Protein AF-A0A954V7M2-F1 (afdb_monomer)

Structure (mmCIF, N/CA/C/O backbone):
data_AF-A0A954V7M2-F1
#
_entry.id   AF-A0A954V7M2-F1
#
loop_
_atom_site.group_PDB
_atom_site.id
_atom_site.type_symbol
_atom_site.label_atom_id
_atom_site.label_alt_id
_atom_site.label_comp_id
_atom_site.label_asym_id
_atom_site.label_entity_id
_atom_site.label_seq_id
_atom_site.pdbx_PDB_ins_code
_atom_site.Cartn_x
_atom_site.Cartn_y
_atom_site.Cartn_z
_atom_site.occupancy
_atom_site.B_iso_or_equiv
_atom_site.auth_seq_id
_atom_site.auth_comp_id
_atom_site.auth_asym_id
_atom_site.auth_atom_id
_atom_site.pdbx_PDB_model_num
ATOM 1 N N . MET A 1 1 ? 33.717 -30.653 7.850 1.00 42.62 1 MET A N 1
ATOM 2 C CA . MET A 1 1 ? 33.678 -29.717 6.710 1.00 42.62 1 MET A CA 1
ATOM 3 C C . MET A 1 1 ? 32.333 -29.025 6.785 1.00 42.62 1 MET A C 1
ATOM 5 O O . MET A 1 1 ? 31.334 -29.640 6.445 1.00 42.62 1 MET A O 1
ATOM 9 N N . THR A 1 2 ? 32.296 -27.842 7.392 1.00 32.31 2 THR A N 1
ATOM 10 C CA . THR A 1 2 ? 31.060 -27.087 7.633 1.00 32.31 2 THR A CA 1
ATOM 11 C C . THR A 1 2 ? 30.945 -26.066 6.515 1.00 32.31 2 THR A C 1
ATOM 13 O O . THR A 1 2 ? 31.798 -25.192 6.406 1.00 32.31 2 THR A O 1
ATOM 16 N N . THR A 1 3 ? 29.969 -26.238 5.633 1.00 40.28 3 THR A N 1
ATOM 17 C CA . THR A 1 3 ? 29.733 -25.324 4.516 1.00 40.28 3 THR A CA 1
ATOM 18 C C . THR A 1 3 ? 29.009 -24.091 5.048 1.00 40.28 3 THR A C 1
ATOM 20 O O . THR A 1 3 ? 27.858 -24.187 5.471 1.00 40.28 3 THR A O 1
ATOM 23 N N . GLU A 1 4 ? 29.684 -22.945 5.060 1.00 41.53 4 GLU A N 1
ATOM 24 C CA . GLU A 1 4 ? 29.048 -21.644 5.259 1.00 41.53 4 GLU A CA 1
ATOM 25 C C . GLU A 1 4 ? 28.248 -21.304 3.996 1.00 41.53 4 GLU A C 1
ATOM 27 O O . GLU A 1 4 ? 28.806 -21.101 2.919 1.00 41.53 4 GLU A O 1
ATOM 32 N N . PHE A 1 5 ? 26.921 -21.290 4.109 1.00 45.06 5 PHE A N 1
ATOM 33 C CA . PHE A 1 5 ? 26.053 -20.691 3.102 1.00 45.06 5 PHE A CA 1
ATOM 34 C C . PHE A 1 5 ? 26.129 -19.172 3.257 1.00 45.06 5 PHE A C 1
ATOM 36 O O . PHE A 1 5 ? 25.341 -18.576 3.990 1.00 45.06 5 PHE A O 1
ATOM 43 N N . THR A 1 6 ? 27.068 -18.529 2.568 1.00 45.62 6 THR A N 1
ATOM 44 C CA . THR A 1 6 ? 27.004 -17.083 2.337 1.00 45.62 6 THR A CA 1
ATOM 45 C C . THR A 1 6 ? 25.917 -16.829 1.295 1.00 45.62 6 THR A C 1
ATOM 47 O O . THR A 1 6 ? 26.159 -16.776 0.093 1.00 45.62 6 THR A O 1
ATOM 50 N N . TYR A 1 7 ? 24.674 -16.774 1.762 1.00 44.66 7 TYR A N 1
ATOM 51 C CA . TYR A 1 7 ? 23.523 -16.376 0.966 1.00 44.66 7 TYR A CA 1
ATOM 52 C C . TYR A 1 7 ? 23.520 -14.847 0.868 1.00 44.66 7 TYR A C 1
ATOM 54 O O . TYR A 1 7 ? 23.330 -14.177 1.882 1.00 44.66 7 TYR A O 1
ATOM 62 N N . GLN A 1 8 ? 23.757 -14.293 -0.325 1.00 43.75 8 GLN A N 1
ATOM 63 C CA . GLN A 1 8 ? 23.540 -12.870 -0.597 1.00 43.75 8 GLN A CA 1
ATOM 64 C C . GLN A 1 8 ? 22.237 -12.720 -1.406 1.00 43.75 8 GLN A C 1
ATOM 66 O O . GLN A 1 8 ? 22.226 -13.068 -2.587 1.00 43.75 8 GLN A O 1
ATOM 71 N N . PRO A 1 9 ? 21.126 -12.286 -0.781 1.00 49.50 9 PRO A N 1
ATOM 72 C CA . PRO A 1 9 ? 19.856 -12.039 -1.466 1.00 49.50 9 PRO A CA 1
ATOM 73 C C . PRO A 1 9 ? 19.855 -10.668 -2.184 1.00 49.50 9 PRO A C 1
ATOM 75 O O . PRO A 1 9 ? 20.819 -9.917 -2.050 1.00 49.50 9 PRO A O 1
ATOM 78 N N . PRO A 1 10 ? 18.833 -10.389 -3.015 1.00 63.75 10 PRO A N 1
ATOM 79 C CA . PRO A 1 10 ? 18.928 -10.183 -4.463 1.00 63.75 10 PRO A CA 1
ATOM 80 C C . PRO A 1 10 ? 19.476 -8.809 -4.925 1.00 63.75 10 PRO A C 1
ATOM 82 O O . PRO A 1 10 ? 19.488 -7.838 -4.188 1.00 63.75 10 PRO A O 1
ATOM 85 N N . VAL A 1 11 ? 19.893 -8.726 -6.200 1.00 73.88 11 VAL A N 1
ATOM 86 C CA . VAL A 1 11 ? 20.622 -7.590 -6.834 1.00 73.88 11 VAL A CA 1
ATOM 87 C C . VAL A 1 11 ? 19.714 -6.427 -7.294 1.00 73.88 11 VAL A C 1
ATOM 89 O O . VAL A 1 11 ? 20.192 -5.455 -7.882 1.00 73.88 11 VAL A O 1
ATOM 92 N N . LEU A 1 12 ? 18.402 -6.544 -7.103 1.00 86.00 12 LEU A N 1
ATOM 93 C CA . LEU A 1 12 ? 17.421 -5.543 -7.518 1.00 86.00 12 LEU A CA 1
ATOM 94 C C . LEU A 1 12 ? 16.759 -4.951 -6.281 1.00 86.00 12 LEU A C 1
ATOM 96 O O . LEU A 1 12 ? 15.981 -5.633 -5.617 1.00 86.00 12 LEU A O 1
ATOM 100 N N . GLU A 1 13 ? 17.062 -3.685 -6.012 1.00 87.06 13 GLU A N 1
ATOM 101 C CA . GLU A 1 13 ? 16.431 -2.922 -4.941 1.00 87.06 13 GLU A CA 1
ATOM 102 C C . GLU A 1 13 ? 15.277 -2.085 -5.516 1.00 87.06 13 GLU A C 1
ATOM 104 O O . GLU A 1 13 ? 15.442 -1.444 -6.563 1.00 87.06 13 GLU A O 1
ATOM 109 N N . PRO A 1 14 ? 14.098 -2.053 -4.869 1.00 88.94 14 PRO A N 1
ATOM 110 C CA . PRO A 1 14 ? 13.043 -1.121 -5.244 1.00 88.94 14 PRO A CA 1
ATOM 111 C C . PRO A 1 14 ? 13.566 0.323 -5.245 1.00 88.94 14 PRO A C 1
ATOM 113 O O . PRO A 1 14 ? 14.114 0.805 -4.256 1.00 88.94 14 PRO A O 1
ATOM 116 N N . GLY A 1 15 ? 13.383 1.021 -6.363 1.00 90.94 15 GLY A N 1
ATOM 117 C CA . GLY A 1 15 ? 13.908 2.364 -6.598 1.00 90.94 15 GLY A CA 1
ATOM 118 C C . GLY A 1 15 ? 15.222 2.418 -7.382 1.00 90.94 15 GLY A C 1
ATOM 119 O O . GLY A 1 15 ? 15.635 3.517 -7.747 1.00 90.94 15 GLY A O 1
ATOM 120 N N . ASP A 1 16 ? 15.861 1.285 -7.698 1.00 93.19 16 ASP A N 1
ATOM 121 C CA . ASP A 1 16 ? 17.030 1.261 -8.585 1.00 93.19 16 ASP A CA 1
ATOM 122 C C . ASP A 1 16 ? 16.688 1.817 -9.972 1.00 93.19 16 ASP A C 1
ATOM 124 O O . ASP A 1 16 ? 15.637 1.515 -10.539 1.00 93.19 16 ASP A O 1
ATOM 128 N N . HIS A 1 17 ? 17.604 2.594 -10.555 1.00 94.62 17 HIS A N 1
ATOM 129 C CA . HIS A 1 17 ? 17.484 3.071 -11.932 1.00 94.62 17 HIS A CA 1
ATOM 130 C C . HIS A 1 17 ? 18.361 2.222 -12.854 1.00 94.62 17 HIS A C 1
ATOM 132 O O . HIS A 1 17 ? 19.588 2.293 -12.781 1.00 94.62 17 HIS A O 1
ATOM 138 N N . LEU A 1 18 ? 17.745 1.431 -13.732 1.00 94.88 18 LEU A N 1
ATOM 139 C CA . LEU A 1 18 ? 18.430 0.494 -14.622 1.00 94.88 18 LEU A CA 1
ATOM 140 C C . LEU A 1 18 ? 17.886 0.587 -16.046 1.00 94.88 18 LEU A C 1
ATOM 142 O O . LEU A 1 18 ? 16.721 0.909 -16.280 1.00 94.88 18 LEU A O 1
ATOM 146 N N . ASP A 1 19 ? 18.733 0.246 -17.013 1.00 95.06 19 ASP A N 1
ATOM 147 C CA . ASP A 1 19 ? 18.251 -0.081 -18.348 1.00 95.06 19 ASP A CA 1
ATOM 148 C C . ASP A 1 19 ? 17.650 -1.497 -18.385 1.00 95.06 19 ASP A C 1
ATOM 150 O O . ASP A 1 19 ? 17.827 -2.320 -17.480 1.00 95.06 19 ASP A O 1
ATOM 154 N N . GLN A 1 20 ? 16.905 -1.782 -19.454 1.00 95.94 20 GLN A N 1
ATOM 155 C CA . GLN A 1 20 ? 16.240 -3.071 -19.628 1.00 95.94 20 GLN A CA 1
ATOM 156 C C . GLN A 1 20 ? 17.220 -4.263 -19.649 1.00 95.94 20 GLN A C 1
ATOM 158 O O . GLN A 1 20 ? 16.932 -5.244 -18.959 1.00 95.94 20 GLN A O 1
ATOM 163 N N . PRO A 1 21 ? 18.360 -4.231 -20.375 1.00 95.56 21 PRO A N 1
ATOM 164 C CA . PRO A 1 21 ? 19.304 -5.350 -20.373 1.00 95.56 21 PRO A CA 1
ATOM 165 C C . PRO A 1 21 ? 19.877 -5.650 -18.986 1.00 95.56 21 PRO A C 1
ATOM 167 O O . PRO A 1 21 ? 19.942 -6.814 -18.588 1.00 95.56 21 PRO A O 1
ATOM 170 N N . THR A 1 22 ? 20.252 -4.616 -18.227 1.00 93.38 22 THR A N 1
ATOM 171 C CA . THR A 1 22 ? 20.802 -4.782 -16.876 1.00 93.38 22 THR A CA 1
ATOM 172 C C . THR A 1 22 ? 19.750 -5.325 -15.920 1.00 93.38 22 THR A C 1
ATOM 174 O O . THR A 1 22 ? 20.051 -6.212 -15.122 1.00 93.38 22 THR A O 1
ATOM 177 N N . PHE A 1 23 ? 18.511 -4.836 -16.015 1.00 93.56 23 PHE A N 1
ATOM 178 C CA . PHE A 1 23 ? 17.399 -5.371 -15.237 1.00 93.56 23 PHE A CA 1
ATOM 179 C C . PHE A 1 23 ? 17.167 -6.856 -15.532 1.00 93.56 23 PHE A C 1
ATOM 181 O O . PHE A 1 23 ? 17.130 -7.648 -14.597 1.00 93.56 23 PHE A O 1
ATOM 188 N N . HIS A 1 24 ? 17.077 -7.253 -16.807 1.00 92.44 24 HIS A N 1
ATOM 189 C CA . HIS A 1 24 ? 16.808 -8.644 -17.187 1.00 92.44 24 HIS A CA 1
ATOM 190 C C . HIS A 1 24 ? 17.892 -9.597 -16.669 1.00 92.44 24 HIS A C 1
ATOM 192 O O . HIS A 1 24 ? 17.578 -10.602 -16.038 1.00 92.44 24 HIS A O 1
ATOM 198 N N . ALA A 1 25 ? 19.168 -9.234 -16.849 1.00 91.25 25 ALA A N 1
ATOM 199 C CA . ALA A 1 25 ? 20.296 -10.032 -16.371 1.00 91.25 25 ALA A CA 1
ATOM 200 C C . ALA A 1 25 ? 20.294 -10.209 -14.842 1.00 91.25 25 ALA A C 1
ATOM 202 O O . ALA A 1 25 ? 20.681 -11.260 -14.340 1.00 91.25 25 ALA A O 1
ATOM 203 N N . ARG A 1 26 ? 19.863 -9.190 -14.087 1.00 89.44 26 ARG A N 1
ATOM 204 C CA . ARG A 1 26 ? 19.742 -9.281 -12.623 1.00 89.44 26 ARG A CA 1
ATOM 205 C C . ARG A 1 26 ? 18.496 -10.049 -12.193 1.00 89.44 26 ARG A C 1
ATOM 207 O O . ARG A 1 26 ? 18.564 -10.801 -11.226 1.00 89.44 26 ARG A O 1
ATOM 214 N N . TYR A 1 27 ? 17.386 -9.871 -12.903 1.00 87.94 27 TYR A N 1
ATOM 215 C CA . TYR A 1 27 ? 16.114 -10.524 -12.610 1.00 87.94 27 TYR A CA 1
ATOM 216 C C . TYR A 1 27 ? 16.205 -12.047 -12.777 1.00 87.94 27 TYR A C 1
ATOM 218 O O . TYR A 1 27 ? 15.720 -12.777 -11.920 1.00 87.94 27 TYR A O 1
ATOM 226 N N . GLU A 1 28 ? 16.919 -12.538 -13.796 1.00 88.88 28 GLU A N 1
ATOM 227 C CA . GLU A 1 28 ? 17.183 -13.977 -14.001 1.00 88.88 28 GLU A CA 1
ATOM 228 C C . GLU A 1 28 ? 17.942 -14.646 -12.841 1.00 88.88 28 GLU A C 1
ATOM 230 O O . GLU A 1 28 ? 17.883 -15.864 -12.679 1.00 88.88 28 GLU A O 1
ATOM 235 N N . LEU A 1 29 ? 18.665 -13.864 -12.035 1.00 86.25 29 LEU A N 1
ATOM 236 C CA . LEU A 1 29 ? 19.419 -14.353 -10.880 1.00 86.25 29 LEU A CA 1
ATOM 237 C C . LEU A 1 29 ? 18.601 -14.303 -9.579 1.00 86.25 29 LEU A C 1
ATOM 239 O O . LEU A 1 29 ? 19.085 -14.758 -8.541 1.00 86.25 29 LEU A O 1
ATOM 243 N N . MET A 1 30 ? 17.391 -13.730 -9.600 1.00 78.88 30 MET A N 1
ATOM 244 C CA . MET A 1 30 ? 16.539 -13.641 -8.416 1.00 78.88 30 MET A CA 1
ATOM 245 C C . MET A 1 30 ? 15.816 -14.966 -8.142 1.00 78.88 30 MET A C 1
ATOM 247 O O . MET A 1 30 ? 15.456 -15.690 -9.069 1.00 78.88 30 MET A O 1
ATOM 251 N N . PRO A 1 31 ? 15.535 -15.281 -6.864 1.00 80.69 31 PRO A N 1
ATOM 252 C CA . PRO A 1 31 ? 14.614 -16.357 -6.524 1.00 80.69 31 PRO A CA 1
ATOM 253 C C . PRO A 1 31 ? 13.248 -16.144 -7.1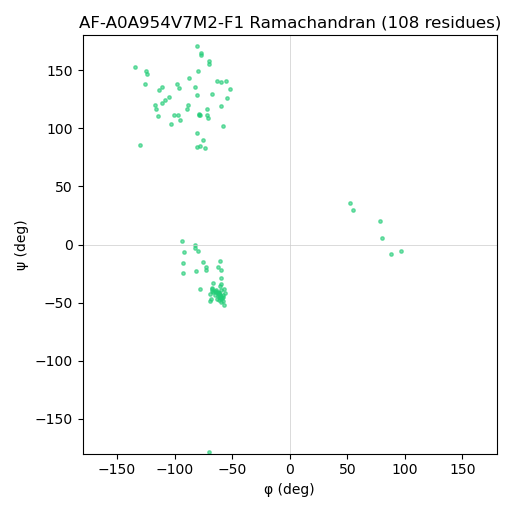90 1.00 80.69 31 PRO A C 1
ATOM 255 O O . PRO A 1 31 ? 12.724 -15.031 -7.175 1.00 80.69 31 PRO A O 1
ATOM 258 N N . GLU A 1 32 ? 12.616 -17.219 -7.670 1.00 78.88 32 GLU A N 1
ATOM 259 C CA . GLU A 1 32 ? 11.296 -17.167 -8.334 1.00 78.88 32 GLU A CA 1
ATOM 260 C C . GLU A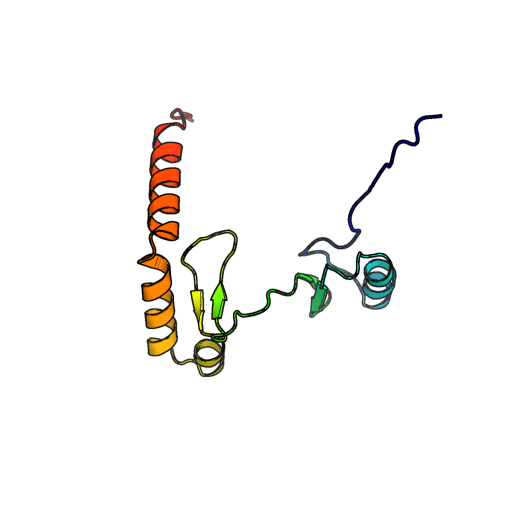 1 32 ? 10.167 -16.613 -7.442 1.00 78.88 32 GLU A C 1
ATOM 262 O O . GLU A 1 32 ? 9.084 -16.274 -7.919 1.00 78.88 32 GLU A O 1
ATOM 267 N N . THR A 1 33 ? 10.406 -16.513 -6.133 1.00 76.94 33 THR A N 1
ATOM 268 C CA . THR A 1 33 ? 9.470 -15.947 -5.158 1.00 76.94 33 THR A CA 1
ATOM 269 C C . THR A 1 33 ? 9.392 -14.423 -5.200 1.00 76.94 33 THR A C 1
ATOM 271 O O . THR A 1 33 ? 8.464 -13.870 -4.617 1.00 76.94 33 THR A O 1
ATOM 274 N N . ILE A 1 34 ? 10.344 -13.738 -5.845 1.00 79.25 34 ILE A N 1
ATOM 275 C CA . ILE A 1 34 ? 10.372 -12.275 -5.923 1.00 79.25 34 ILE A CA 1
ATOM 276 C C . ILE A 1 34 ? 9.931 -11.817 -7.311 1.00 79.25 34 ILE A C 1
ATOM 278 O O . ILE A 1 34 ? 10.469 -12.235 -8.337 1.00 79.25 34 ILE A O 1
ATOM 282 N N . LYS A 1 35 ? 8.945 -10.919 -7.346 1.00 85.38 35 LYS A N 1
ATOM 283 C CA . LYS A 1 35 ? 8.492 -10.263 -8.573 1.00 85.38 35 LYS A CA 1
ATOM 284 C C . LYS A 1 35 ? 8.878 -8.794 -8.545 1.00 85.38 35 LYS A C 1
ATOM 286 O O . LYS A 1 35 ? 8.455 -8.057 -7.659 1.00 85.38 35 LYS A O 1
ATOM 291 N N . ALA A 1 36 ? 9.649 -8.389 -9.546 1.00 89.75 36 ALA A N 1
ATOM 292 C CA . ALA A 1 36 ? 10.042 -7.011 -9.771 1.00 89.75 36 ALA A CA 1
ATOM 293 C C . ALA A 1 36 ? 9.654 -6.595 -11.192 1.00 89.75 36 ALA A C 1
ATOM 295 O O . ALA A 1 36 ? 9.650 -7.417 -12.109 1.00 89.75 36 ALA A O 1
ATOM 296 N N . GLU A 1 37 ? 9.348 -5.318 -11.371 1.00 91.88 37 GLU A N 1
ATOM 297 C CA . GLU A 1 37 ? 8.992 -4.719 -12.651 1.00 91.88 37 GLU A CA 1
ATOM 298 C C . GLU A 1 37 ? 9.896 -3.519 -12.924 1.00 91.88 37 GLU A C 1
ATOM 300 O O . GLU A 1 37 ? 10.161 -2.713 -12.033 1.00 91.88 37 GLU A O 1
ATOM 305 N N . LEU A 1 38 ? 10.362 -3.382 -14.166 1.00 94.56 38 LEU A N 1
ATOM 306 C CA . LEU A 1 38 ? 11.061 -2.184 -14.618 1.00 94.56 38 LEU A CA 1
ATOM 307 C C . LEU A 1 38 ? 10.060 -1.245 -15.293 1.00 94.56 38 LEU A C 1
ATOM 309 O O . LEU A 1 38 ? 9.633 -1.493 -16.422 1.00 94.56 38 LEU A O 1
ATOM 313 N N . ILE A 1 39 ? 9.710 -0.148 -14.624 1.00 93.88 39 ILE A N 1
ATOM 314 C CA . ILE A 1 39 ? 8.747 0.843 -15.115 1.00 93.88 39 ILE A CA 1
ATOM 315 C C . ILE A 1 39 ? 9.481 2.166 -15.310 1.00 93.88 39 ILE A C 1
ATOM 317 O O . ILE A 1 39 ? 9.996 2.753 -14.363 1.00 93.88 39 ILE A O 1
ATOM 321 N N . ASN A 1 40 ? 9.544 2.646 -16.556 1.00 95.31 40 ASN A N 1
ATOM 322 C CA . ASN A 1 40 ? 10.253 3.880 -16.928 1.00 95.31 40 ASN A CA 1
ATOM 323 C C . ASN A 1 40 ? 11.717 3.931 -16.445 1.00 95.31 40 ASN A C 1
ATOM 325 O O . ASN A 1 40 ? 12.221 4.990 -16.080 1.00 95.31 40 ASN A O 1
ATOM 329 N N . GLY A 1 41 ? 12.397 2.780 -16.451 1.00 94.19 41 GLY A N 1
ATOM 330 C CA . GLY A 1 41 ? 13.788 2.659 -16.012 1.00 94.19 41 GLY A CA 1
ATOM 331 C C . GLY A 1 41 ? 13.970 2.581 -14.496 1.00 94.19 41 GLY A C 1
ATOM 332 O O . GLY A 1 41 ? 15.108 2.564 -14.048 1.00 94.19 41 GLY A O 1
ATOM 333 N N . VAL A 1 42 ? 12.886 2.515 -13.718 1.00 95.31 42 VAL A N 1
ATOM 334 C CA . VAL A 1 42 ? 12.920 2.358 -12.260 1.00 95.31 42 VAL A CA 1
ATOM 335 C C . VAL A 1 42 ? 12.407 0.976 -11.879 1.00 95.31 42 VAL A C 1
ATOM 337 O O . VAL A 1 42 ? 11.404 0.505 -12.418 1.00 95.31 42 VAL A O 1
ATOM 340 N N . VAL A 1 43 ? 13.110 0.317 -10.969 1.00 93.44 43 VAL A N 1
ATOM 341 C CA . VAL A 1 43 ? 12.754 -0.998 -10.438 1.00 93.44 43 VAL A CA 1
ATOM 342 C C . VAL A 1 43 ? 11.683 -0.844 -9.362 1.00 93.44 43 VAL A C 1
ATOM 344 O O . VAL A 1 43 ? 11.856 -0.085 -8.413 1.00 93.44 43 VAL A O 1
ATOM 347 N N . PHE A 1 44 ? 10.590 -1.589 -9.478 1.00 89.81 44 PHE A N 1
ATOM 348 C CA . PHE A 1 44 ? 9.527 -1.669 -8.479 1.00 89.81 44 PHE A CA 1
ATOM 349 C C . PHE A 1 44 ? 9.302 -3.113 -8.053 1.00 89.81 44 PHE A C 1
ATOM 351 O O . PHE A 1 44 ? 9.413 -4.028 -8.866 1.00 89.81 44 PHE A O 1
ATOM 358 N N . GLU A 1 45 ? 8.933 -3.318 -6.794 1.00 88.06 45 GLU A N 1
ATOM 359 C CA . GLU A 1 45 ? 8.381 -4.593 -6.341 1.00 88.06 45 GLU A CA 1
ATOM 360 C C . GLU A 1 45 ? 6.886 -4.655 -6.670 1.00 88.06 45 GLU A C 1
ATOM 362 O O . GLU A 1 45 ? 6.144 -3.692 -6.450 1.00 88.06 45 GLU A O 1
ATOM 367 N N . ALA A 1 46 ? 6.433 -5.791 -7.199 1.00 83.19 46 ALA A N 1
ATOM 368 C CA . ALA A 1 46 ? 5.030 -5.976 -7.532 1.00 83.19 46 ALA A CA 1
ATOM 369 C C . ALA A 1 46 ? 4.204 -6.276 -6.270 1.00 83.19 46 ALA A C 1
ATOM 371 O O . ALA A 1 46 ? 4.291 -7.363 -5.699 1.00 83.19 46 ALA A O 1
ATOM 372 N N . VAL A 1 47 ? 3.337 -5.341 -5.877 1.00 84.31 47 VAL A N 1
ATOM 373 C CA . VAL A 1 47 ? 2.317 -5.578 -4.846 1.00 84.31 47 VAL A CA 1
ATOM 374 C C . VAL A 1 47 ? 1.057 -6.104 -5.521 1.00 84.31 47 VAL A C 1
ATOM 376 O O . VAL A 1 47 ? 0.439 -5.409 -6.326 1.00 84.31 47 VAL A O 1
ATOM 379 N N . LEU A 1 48 ? 0.668 -7.337 -5.203 1.00 86.62 48 LEU A N 1
ATOM 380 C CA . LEU A 1 48 ? -0.554 -7.941 -5.731 1.00 86.62 48 LEU A CA 1
ATOM 381 C C . LEU A 1 48 ? -1.757 -7.594 -4.842 1.00 86.62 48 LEU A C 1
ATOM 383 O O . LEU A 1 48 ? -1.612 -7.550 -3.618 1.00 86.62 48 LEU A O 1
ATOM 387 N N . PRO A 1 49 ? -2.943 -7.366 -5.430 1.00 92.50 49 PRO A N 1
ATOM 388 C CA . PRO A 1 49 ? -4.153 -7.195 -4.647 1.00 92.50 49 PRO A CA 1
ATOM 389 C C . PRO A 1 49 ? -4.579 -8.517 -3.996 1.00 92.50 49 PRO A C 1
ATOM 391 O O . PRO A 1 49 ? -4.239 -9.607 -4.464 1.00 92.50 49 PRO A O 1
ATOM 394 N N . ASP A 1 50 ? -5.361 -8.412 -2.927 1.00 92.38 50 ASP A N 1
ATOM 395 C CA . ASP A 1 50 ? -6.013 -9.551 -2.293 1.00 92.38 50 ASP A CA 1
ATOM 396 C C . ASP A 1 50 ? -7.148 -10.133 -3.160 1.00 92.38 50 ASP A C 1
ATOM 398 O O . ASP A 1 50 ? -7.443 -9.673 -4.268 1.00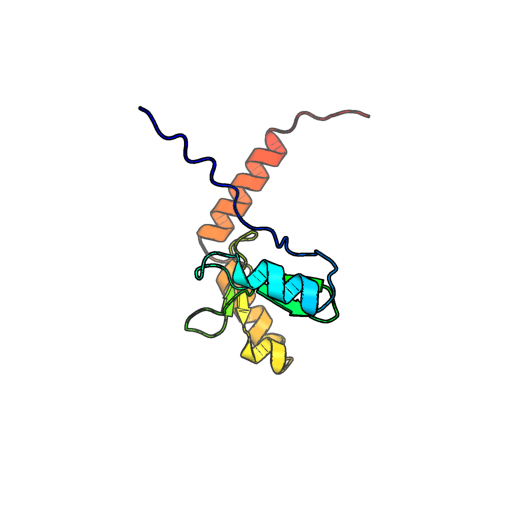 92.38 50 ASP A O 1
ATOM 402 N N . VAL A 1 51 ? -7.817 -11.165 -2.638 1.00 92.81 51 VAL A N 1
ATOM 403 C CA . VAL A 1 51 ? -8.936 -11.837 -3.323 1.00 92.81 51 VAL A CA 1
ATOM 404 C C . VAL A 1 51 ? -10.140 -10.924 -3.584 1.00 92.81 51 VAL A C 1
ATOM 406 O O . VAL A 1 51 ? -10.962 -11.240 -4.441 1.00 92.81 51 VAL A O 1
ATOM 409 N N . GLU A 1 52 ? -10.253 -9.803 -2.868 1.00 92.19 52 GLU A N 1
ATOM 410 C CA . GLU A 1 52 ? -11.302 -8.794 -3.045 1.00 92.19 52 GLU A CA 1
ATOM 411 C C . GLU A 1 52 ? -10.852 -7.660 -3.987 1.00 92.19 52 GLU A C 1
ATOM 413 O O . GLU A 1 52 ? -11.604 -6.716 -4.231 1.00 92.19 52 GLU A O 1
ATOM 418 N N . GLY A 1 53 ? -9.645 -7.751 -4.556 1.00 95.50 53 GLY A N 1
ATOM 419 C CA . GLY A 1 53 ? -9.092 -6.738 -5.450 1.00 95.50 53 GLY A CA 1
ATOM 420 C C . GLY A 1 53 ? -8.543 -5.513 -4.717 1.00 95.50 53 GLY A C 1
ATOM 421 O O . GLY A 1 53 ? -8.419 -4.448 -5.329 1.00 95.50 53 GLY A O 1
ATOM 422 N N . ARG A 1 54 ? -8.237 -5.625 -3.417 1.00 96.31 54 ARG A N 1
ATOM 423 C CA . ARG A 1 54 ? -7.685 -4.525 -2.617 1.00 96.31 54 ARG A CA 1
ATOM 424 C C . ARG A 1 54 ? -6.176 -4.634 -2.489 1.00 96.31 54 ARG A C 1
ATOM 426 O O . ARG A 1 54 ? -5.640 -5.701 -2.209 1.00 96.31 54 ARG A O 1
ATOM 433 N N . TYR A 1 55 ? -5.497 -3.505 -2.615 1.00 95.25 55 TYR A N 1
ATOM 434 C CA . TYR A 1 55 ? -4.086 -3.381 -2.280 1.00 95.25 55 TYR A CA 1
ATOM 435 C C . TYR A 1 55 ? -3.961 -3.009 -0.805 1.00 95.25 55 TYR A C 1
ATOM 437 O O . TYR A 1 55 ? -4.467 -1.966 -0.385 1.00 95.25 55 TYR A O 1
ATOM 445 N N . CYS A 1 56 ? -3.292 -3.857 -0.029 1.00 94.38 56 CYS A N 1
ATOM 446 C CA . CYS A 1 56 ? -3.099 -3.667 1.404 1.00 94.38 56 CYS A CA 1
ATOM 447 C C . CYS A 1 56 ? -1.644 -3.295 1.684 1.00 94.38 56 CYS A C 1
ATOM 449 O O . CYS A 1 56 ? -0.726 -4.020 1.304 1.00 94.38 56 CYS A O 1
ATOM 451 N N . SER A 1 57 ? -1.428 -2.166 2.356 1.00 93.19 57 SER A N 1
ATOM 452 C CA . SER A 1 57 ? -0.087 -1.766 2.777 1.00 93.19 57 SER A CA 1
ATOM 453 C C . SER A 1 57 ? 0.454 -2.708 3.853 1.00 93.19 57 SER A C 1
ATOM 455 O O . SER A 1 57 ? -0.196 -2.924 4.873 1.00 93.19 57 SER A O 1
ATOM 457 N N . VAL A 1 58 ? 1.672 -3.215 3.654 1.00 85.88 58 VAL A N 1
ATOM 458 C CA . VAL A 1 58 ? 2.391 -4.020 4.659 1.00 85.88 58 VAL A CA 1
ATOM 459 C C . VAL A 1 58 ? 3.078 -3.161 5.724 1.00 85.88 58 VAL A C 1
ATOM 461 O O . VAL A 1 58 ? 3.343 -3.633 6.823 1.00 85.88 58 VAL A O 1
ATOM 464 N N . VAL A 1 59 ? 3.368 -1.893 5.409 1.00 89.31 59 VAL A N 1
ATOM 465 C CA . VAL A 1 59 ? 4.053 -0.956 6.319 1.00 89.31 59 VAL A CA 1
ATOM 466 C C . VAL A 1 59 ? 3.084 -0.126 7.155 1.00 89.31 59 VAL A C 1
ATOM 468 O O . VAL A 1 59 ? 3.448 0.355 8.223 1.00 89.31 59 VAL A O 1
ATOM 471 N N . PHE A 1 60 ? 1.855 0.059 6.672 1.00 93.69 60 PHE A N 1
ATOM 472 C CA . PHE A 1 60 ? 0.831 0.846 7.348 1.00 93.6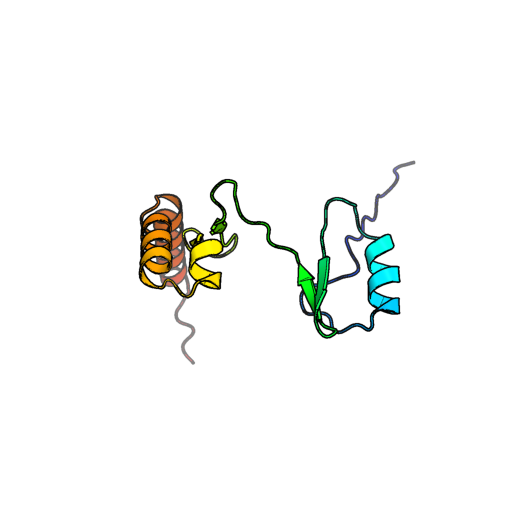9 60 PHE A CA 1
ATOM 473 C C . PHE A 1 60 ? -0.466 0.033 7.427 1.00 93.69 60 PHE A C 1
ATOM 475 O O . PHE A 1 60 ? -1.322 0.150 6.541 1.00 93.69 60 PHE A O 1
ATOM 482 N N . PRO A 1 61 ? -0.603 -0.814 8.466 1.00 95.31 61 PRO A N 1
ATOM 483 C CA . PRO A 1 61 ? -1.786 -1.637 8.664 1.00 95.31 61 PRO A CA 1
ATOM 484 C C . PRO A 1 61 ? -3.068 -0.813 8.608 1.00 95.31 61 PRO A C 1
ATOM 486 O O . PRO A 1 61 ? -3.147 0.256 9.210 1.00 95.31 61 PRO A O 1
ATOM 489 N N . GLY A 1 62 ? -4.071 -1.297 7.878 1.00 94.81 62 GLY A N 1
ATOM 490 C CA . GLY A 1 62 ? -5.349 -0.608 7.682 1.00 94.81 62 GLY A CA 1
ATOM 491 C C . GLY A 1 62 ? -5.406 0.371 6.503 1.00 94.81 62 GLY A C 1
ATOM 492 O O . GLY A 1 62 ? -6.497 0.809 6.145 1.00 94.81 62 GLY A O 1
ATOM 493 N N . LEU A 1 63 ? -4.287 0.679 5.834 1.00 96.88 63 LEU A N 1
ATOM 494 C CA . LEU A 1 63 ? -4.328 1.371 4.543 1.00 96.88 63 LEU A CA 1
ATOM 495 C C . LEU A 1 63 ? -4.634 0.378 3.426 1.00 96.88 63 LEU A C 1
ATOM 497 O O . LEU A 1 63 ? -3.744 -0.304 2.909 1.00 96.88 63 LEU A O 1
ATOM 501 N N . TRP A 1 64 ? -5.914 0.314 3.072 1.00 97.25 64 TRP A N 1
ATOM 502 C CA . TRP A 1 64 ? -6.435 -0.524 1.999 1.00 97.25 64 TRP A CA 1
ATOM 503 C C . TRP A 1 64 ? -6.970 0.338 0.860 1.00 97.25 64 TRP A C 1
ATOM 505 O O . TRP A 1 64 ? -7.735 1.278 1.082 1.00 97.25 64 TRP A O 1
ATOM 515 N N . LEU A 1 65 ? -6.588 -0.001 -0.370 1.00 97.56 65 LEU A N 1
ATOM 516 C CA . LEU A 1 65 ? -7.036 0.674 -1.585 1.00 97.56 65 LEU A CA 1
ATOM 517 C C . LEU A 1 65 ? -7.821 -0.309 -2.452 1.00 97.56 65 LEU A C 1
ATOM 519 O O . LEU A 1 65 ? -7.281 -1.323 -2.882 1.00 97.56 65 LEU A O 1
ATOM 523 N N .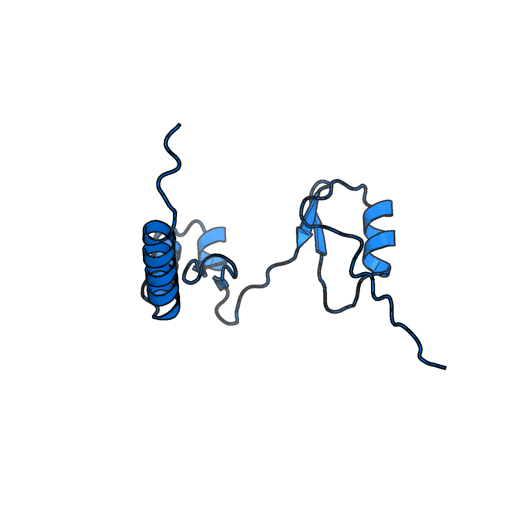 ASP A 1 66 ? -9.086 -0.006 -2.735 1.00 98.00 66 ASP A N 1
ATOM 524 C CA . ASP A 1 66 ? -9.890 -0.777 -3.689 1.00 98.00 66 ASP A CA 1
ATOM 525 C C . ASP A 1 66 ? -9.373 -0.519 -5.110 1.00 98.00 66 ASP A C 1
ATOM 527 O O . ASP A 1 66 ? -9.523 0.585 -5.638 1.00 98.00 66 ASP A O 1
ATOM 531 N N . GLY A 1 67 ? -8.732 -1.524 -5.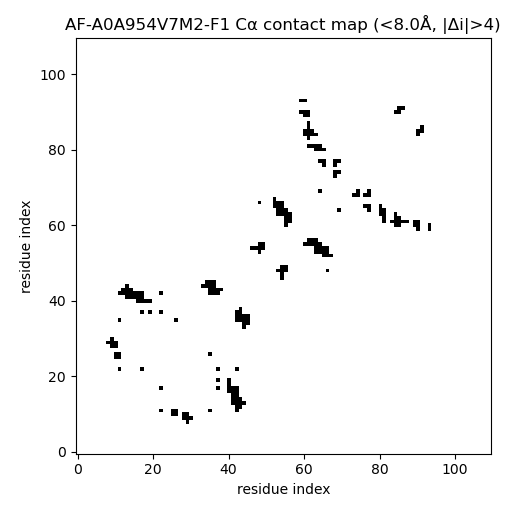715 1.00 96.81 67 GLY A N 1
ATOM 532 C CA . GLY A 1 67 ? -8.117 -1.412 -7.038 1.00 96.81 67 GLY A CA 1
ATOM 533 C C . GLY A 1 67 ? -9.107 -0.974 -8.122 1.00 96.81 67 GLY A C 1
ATOM 534 O O . GLY A 1 67 ? -8.847 0.020 -8.807 1.00 96.81 67 GLY A O 1
ATOM 535 N N . PRO A 1 68 ? -10.269 -1.643 -8.262 1.00 97.25 68 PRO A N 1
ATOM 536 C CA . PRO A 1 68 ? -11.299 -1.229 -9.210 1.00 97.25 68 PRO A CA 1
ATOM 537 C C . PRO A 1 68 ? -11.793 0.207 -8.988 1.00 97.25 68 PRO A C 1
ATOM 539 O O . PRO A 1 68 ? -11.925 0.954 -9.956 1.00 97.25 68 PRO A O 1
ATOM 542 N N . ALA A 1 69 ? -12.038 0.619 -7.739 1.00 97.69 69 ALA A N 1
ATOM 543 C CA . ALA A 1 69 ? -12.478 1.979 -7.428 1.00 97.69 69 ALA A CA 1
ATOM 544 C C . ALA A 1 69 ? -11.410 3.024 -7.764 1.00 97.69 69 ALA A C 1
ATOM 546 O O . ALA A 1 69 ? -11.741 4.079 -8.300 1.00 97.69 69 ALA A O 1
ATOM 547 N N . LEU A 1 70 ? -10.136 2.729 -7.488 1.00 97.12 70 LEU A N 1
ATOM 548 C CA . LEU A 1 70 ? -9.020 3.620 -7.793 1.00 97.12 70 LEU A CA 1
ATOM 549 C C . LEU A 1 70 ? -8.909 3.871 -9.302 1.00 97.12 70 LEU A C 1
ATOM 551 O O . LEU A 1 70 ? -8.836 5.021 -9.730 1.00 97.12 70 LEU A O 1
ATOM 555 N N . LEU A 1 71 ? -8.964 2.806 -10.109 1.00 95.81 71 LEU A N 1
ATOM 556 C CA . LEU A 1 71 ? -8.915 2.901 -11.572 1.00 95.81 71 LEU A CA 1
ATOM 557 C C . LEU A 1 71 ? -10.151 3.598 -12.160 1.00 95.81 71 LEU A C 1
ATOM 559 O O . LEU A 1 71 ? -10.041 4.307 -13.158 1.00 95.81 71 LEU A O 1
ATOM 563 N N . ALA A 1 72 ? -11.319 3.424 -11.537 1.00 97.69 72 ALA A N 1
ATOM 564 C CA . ALA A 1 72 ? -12.562 4.084 -11.933 1.00 97.69 72 ALA A CA 1
ATOM 565 C C . ALA A 1 72 ? -12.704 5.523 -11.396 1.00 97.69 72 ALA A C 1
ATOM 567 O O . ALA A 1 72 ? -13.698 6.182 -11.702 1.00 97.69 72 ALA A O 1
ATOM 568 N N . LEU A 1 73 ? -11.746 6.006 -10.592 1.00 97.00 73 LEU A N 1
ATOM 569 C CA . LEU A 1 73 ? -11.822 7.272 -9.852 1.00 97.00 73 LEU A CA 1
ATOM 570 C C . LEU A 1 73 ? -13.076 7.386 -8.955 1.00 97.00 73 LEU A C 1
ATOM 572 O O . LEU A 1 73 ? -13.565 8.483 -8.678 1.00 97.00 73 LEU A O 1
ATOM 576 N N . ASP A 1 74 ? -13.585 6.255 -8.456 1.00 98.25 74 ASP A N 1
ATOM 577 C CA . ASP A 1 74 ? -14.671 6.207 -7.476 1.00 98.25 74 ASP A CA 1
ATOM 578 C C . ASP A 1 74 ? -14.116 6.455 -6.069 1.00 98.25 74 ASP A C 1
ATOM 580 O O . ASP A 1 74 ? -13.838 5.542 -5.285 1.00 98.25 74 ASP A O 1
ATOM 584 N N . GLY A 1 75 ? -13.971 7.738 -5.738 1.00 97.81 75 GLY A N 1
ATOM 585 C CA . GLY A 1 75 ? -13.504 8.161 -4.422 1.00 97.81 75 GLY A CA 1
ATOM 586 C C . GLY A 1 75 ? -14.406 7.692 -3.276 1.00 97.81 75 GLY A C 1
ATOM 587 O O . GLY A 1 75 ? -13.914 7.458 -2.178 1.00 97.81 75 GLY A O 1
ATOM 588 N N . LYS A 1 76 ? -15.714 7.504 -3.501 1.00 98.31 76 LYS A N 1
ATOM 589 C CA . LYS A 1 76 ? -16.636 7.094 -2.434 1.00 98.31 76 LYS A CA 1
ATOM 590 C C . LYS A 1 76 ? -16.351 5.660 -2.006 1.00 98.31 76 LYS A C 1
ATOM 592 O O . LYS A 1 76 ? -16.232 5.397 -0.810 1.00 98.31 76 LYS A O 1
ATOM 597 N N . LYS A 1 77 ? -16.223 4.747 -2.971 1.00 97.88 77 LYS A N 1
ATOM 598 C CA . LYS A 1 77 ? -15.874 3.353 -2.686 1.00 97.88 77 LYS A CA 1
ATOM 599 C C . LYS A 1 77 ? -14.448 3.241 -2.150 1.00 97.88 77 LYS A C 1
ATOM 601 O O . LYS A 1 77 ? -14.230 2.522 -1.182 1.00 97.88 77 LYS A O 1
ATOM 606 N N . LEU A 1 78 ? -13.508 4.006 -2.709 1.00 97.81 78 LEU A N 1
ATOM 607 C CA . LEU A 1 78 ? -12.124 4.024 -2.238 1.00 97.81 78 LEU A CA 1
ATOM 608 C C . LEU A 1 78 ? -12.024 4.425 -0.756 1.00 97.81 78 LEU A C 1
ATOM 610 O O . LEU A 1 78 ? -11.389 3.724 0.029 1.00 97.81 78 LEU A O 1
ATOM 614 N N . ILE A 1 79 ? -12.689 5.515 -0.358 1.00 98.31 79 ILE A N 1
ATOM 615 C CA . ILE A 1 79 ? -12.692 5.986 1.035 1.00 98.31 79 ILE A CA 1
ATOM 616 C C . ILE A 1 79 ? -13.427 5.013 1.961 1.00 98.31 79 ILE A C 1
ATOM 618 O O . ILE A 1 79 ? -12.962 4.788 3.075 1.00 98.31 79 ILE A O 1
ATOM 622 N N . ALA A 1 80 ? -14.526 4.400 1.515 1.00 98.06 80 ALA A N 1
ATOM 623 C CA . ALA A 1 80 ? -15.215 3.380 2.305 1.00 98.06 80 ALA A CA 1
ATOM 624 C C . ALA A 1 80 ? -14.309 2.166 2.584 1.00 98.06 80 ALA A C 1
ATOM 626 O O . ALA A 1 80 ? -14.255 1.681 3.711 1.00 98.06 80 ALA A O 1
ATOM 627 N N . THR A 1 81 ? -13.544 1.711 1.588 1.00 97.81 81 THR A N 1
ATOM 628 C CA . THR A 1 81 ? -12.571 0.623 1.767 1.00 97.81 81 THR A CA 1
ATOM 629 C C . THR A 1 81 ? -11.447 1.008 2.729 1.00 97.81 81 THR A C 1
ATOM 631 O O . THR A 1 81 ? -11.079 0.200 3.581 1.00 97.81 81 THR A O 1
ATOM 634 N N . LEU A 1 82 ? -10.942 2.243 2.653 1.00 97.69 82 LEU A N 1
ATOM 635 C CA . LEU A 1 82 ? -9.963 2.749 3.617 1.00 97.69 82 LEU A CA 1
ATOM 636 C C . LEU A 1 82 ? -10.526 2.756 5.045 1.00 97.69 82 LEU A C 1
ATOM 638 O O . LEU A 1 82 ? -9.842 2.324 5.968 1.00 97.69 82 LEU A O 1
ATOM 642 N N . GLN A 1 83 ? -11.768 3.216 5.226 1.00 98.12 83 GLN A N 1
ATOM 643 C CA . GLN A 1 83 ? -12.442 3.244 6.529 1.00 98.12 83 GLN A CA 1
ATOM 644 C C . GLN A 1 83 ? -12.535 1.846 7.147 1.00 98.12 83 GLN A C 1
ATOM 646 O O . GLN A 1 83 ? -12.160 1.672 8.303 1.00 98.12 83 GLN A O 1
ATOM 651 N N . LEU A 1 84 ? -12.918 0.837 6.356 1.00 96.88 84 LEU A N 1
ATOM 652 C CA . LEU A 1 84 ? -12.931 -0.556 6.814 1.00 96.88 84 LEU A CA 1
ATOM 653 C C . LEU A 1 84 ? -11.558 -1.012 7.324 1.00 96.88 84 LEU A C 1
ATOM 655 O O . LEU A 1 84 ? -11.485 -1.687 8.348 1.00 96.88 84 LEU A O 1
ATOM 659 N N . GLY A 1 85 ? -10.478 -0.640 6.631 1.00 96.19 85 GLY A N 1
ATOM 660 C CA . GLY A 1 85 ? -9.116 -1.007 7.013 1.00 96.19 85 GLY A CA 1
ATOM 661 C C . GLY A 1 85 ? -8.649 -0.332 8.304 1.00 96.19 85 GLY A C 1
ATOM 662 O O . GLY A 1 85 ? -8.126 -1.004 9.198 1.00 96.19 85 GLY A O 1
ATOM 663 N N . ILE A 1 86 ? -8.861 0.978 8.450 1.00 97.94 86 ILE A N 1
ATOM 664 C CA . ILE A 1 86 ? -8.430 1.721 9.649 1.00 97.94 86 ILE A CA 1
ATOM 665 C C . ILE A 1 86 ? -9.290 1.416 10.886 1.00 97.94 86 ILE A C 1
ATOM 667 O O . ILE A 1 86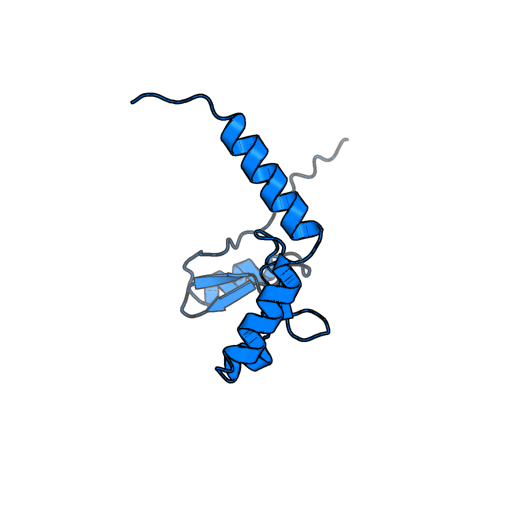 ? -8.844 1.631 12.010 1.00 97.94 86 ILE A O 1
ATOM 671 N N . GLU A 1 87 ? -10.498 0.877 10.708 1.00 97.88 87 GLU A N 1
ATOM 672 C CA . GLU A 1 87 ? -11.354 0.401 11.805 1.00 97.88 87 GLU A CA 1
ATOM 673 C C . GLU A 1 87 ? -10.948 -0.990 12.329 1.00 97.88 87 GLU A C 1
ATOM 675 O O . GLU A 1 87 ? -11.485 -1.469 13.333 1.00 97.88 87 GLU A O 1
ATOM 680 N N . THR A 1 88 ? -9.980 -1.657 11.691 1.00 96.75 88 THR A N 1
ATOM 681 C CA . THR A 1 88 ? -9.505 -2.969 12.143 1.00 96.75 88 THR A CA 1
ATOM 682 C C . THR A 1 88 ? -8.712 -2.901 13.450 1.00 96.75 88 THR A C 1
ATOM 684 O O . THR A 1 88 ? -8.047 -1.919 13.790 1.00 96.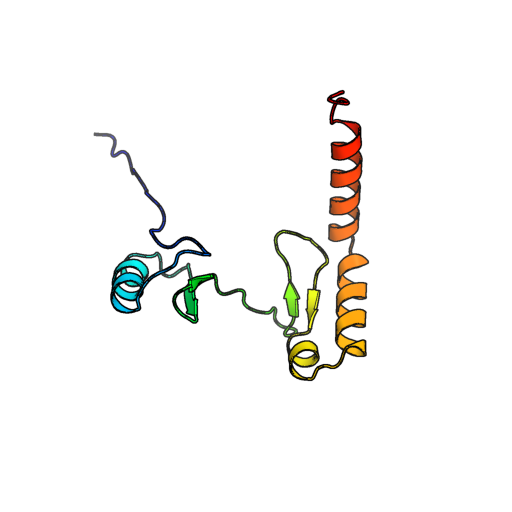75 88 THR A O 1
ATOM 687 N N . ARG A 1 89 ? -8.703 -4.027 14.175 1.00 96.94 89 ARG A N 1
ATOM 688 C CA . ARG A 1 89 ? -7.875 -4.198 15.378 1.00 96.94 89 ARG A CA 1
ATOM 689 C C . ARG A 1 89 ? -6.379 -4.051 15.087 1.00 96.94 89 ARG A C 1
ATOM 691 O O . ARG A 1 89 ? -5.650 -3.571 15.949 1.00 96.94 89 ARG A O 1
ATOM 698 N N . GLU A 1 90 ? -5.933 -4.477 13.911 1.00 95.38 90 GLU A N 1
ATOM 699 C CA . GLU A 1 90 ? -4.531 -4.396 13.494 1.00 95.38 90 GLU A CA 1
ATOM 700 C C . GLU A 1 90 ? -4.066 -2.938 13.412 1.00 95.38 90 GLU A C 1
ATOM 702 O O . GLU A 1 90 ? -3.052 -2.573 14.009 1.00 95.38 90 GLU A O 1
ATOM 707 N N . HIS A 1 91 ? -4.867 -2.074 12.781 1.00 96.88 91 HIS A N 1
ATOM 708 C CA . HIS A 1 91 ? -4.595 -0.641 12.751 1.00 96.88 91 HIS A CA 1
ATOM 709 C C . HIS A 1 91 ? -4.605 -0.026 14.158 1.00 96.88 91 HIS A C 1
ATOM 711 O O . HIS A 1 91 ? -3.694 0.718 14.519 1.00 96.88 91 HIS A O 1
ATOM 717 N N . ALA A 1 92 ? -5.584 -0.380 14.997 1.00 97.06 92 ALA A N 1
ATOM 718 C CA . ALA A 1 92 ? -5.643 0.114 16.375 1.00 97.06 92 ALA A CA 1
ATOM 719 C C . ALA A 1 92 ? -4.392 -0.269 17.193 1.00 97.06 92 ALA A C 1
ATOM 721 O O . ALA A 1 92 ? -3.878 0.541 17.968 1.00 97.06 92 ALA A O 1
ATOM 722 N N . GLN A 1 93 ? -3.868 -1.484 17.001 1.00 96.75 93 GLN A N 1
ATOM 723 C CA . GLN A 1 93 ? -2.612 -1.920 17.618 1.00 96.75 93 GLN A CA 1
ATOM 724 C C . GLN A 1 93 ? -1.420 -1.114 17.101 1.00 96.75 93 GLN A C 1
ATOM 726 O O . GLN A 1 93 ? -0.596 -0.682 17.905 1.00 96.75 93 GLN A O 1
ATOM 731 N N . PHE A 1 94 ? -1.348 -0.875 15.793 1.00 95.88 94 PHE A N 1
ATOM 732 C CA . PHE A 1 94 ? -0.302 -0.059 15.184 1.00 95.88 94 PHE A CA 1
ATOM 733 C C . PHE A 1 94 ? -0.288 1.373 15.748 1.00 95.88 94 PHE A C 1
ATOM 735 O O . PHE A 1 94 ? 0.757 1.867 16.169 1.00 95.88 94 PHE A O 1
ATOM 742 N N . VAL A 1 95 ? -1.454 2.017 15.861 1.00 96.25 95 VAL A N 1
ATOM 743 C CA . VAL A 1 95 ? -1.577 3.356 16.463 1.00 96.25 95 VAL A CA 1
ATOM 744 C C . VAL A 1 95 ? -1.134 3.361 17.929 1.00 96.25 95 VAL A C 1
ATOM 746 O O . VAL A 1 95 ? -0.411 4.267 18.344 1.00 96.25 95 VAL A O 1
ATOM 749 N N . SER A 1 96 ? -1.507 2.340 18.710 1.00 96.12 96 SER A N 1
ATOM 750 C CA . SER A 1 96 ? -1.047 2.200 20.101 1.00 96.12 96 SER A CA 1
ATOM 751 C C . SER A 1 96 ? 0.477 2.088 20.187 1.00 96.12 96 SER A C 1
ATOM 753 O O . SER A 1 96 ? 1.090 2.748 21.022 1.00 96.12 96 SER A O 1
ATOM 755 N N . GLN A 1 97 ? 1.101 1.301 19.304 1.00 93.88 97 GLN A N 1
ATOM 756 C CA . GLN A 1 97 ? 2.559 1.157 19.259 1.00 93.88 97 GLN A CA 1
ATOM 757 C C . GLN A 1 97 ? 3.255 2.487 18.951 1.00 93.88 97 GLN A C 1
ATOM 759 O O . GLN A 1 97 ? 4.238 2.826 19.611 1.00 93.88 97 GLN A O 1
ATOM 764 N N . LEU A 1 98 ? 2.732 3.264 17.995 1.00 93.06 98 LEU A N 1
ATOM 765 C CA . LEU A 1 98 ? 3.264 4.589 17.676 1.00 93.06 98 LEU A CA 1
ATOM 766 C C . LEU A 1 98 ? 3.147 5.559 18.858 1.00 93.06 98 LEU A C 1
ATOM 768 O O . LEU A 1 98 ? 4.096 6.290 19.140 1.00 93.06 98 LEU A O 1
ATOM 772 N N . ALA A 1 99 ? 2.021 5.551 19.575 1.00 93.62 99 ALA A N 1
ATOM 773 C CA . ALA A 1 99 ? 1.832 6.379 20.767 1.00 93.62 99 ALA A CA 1
ATOM 774 C C . ALA A 1 99 ? 2.835 6.021 21.883 1.00 93.62 99 ALA A C 1
ATOM 776 O O . ALA A 1 99 ? 3.423 6.910 22.512 1.00 93.62 99 ALA A O 1
ATOM 777 N N . ASP A 1 100 ? 3.095 4.726 22.077 1.00 93.94 100 ASP A N 1
ATOM 778 C CA . ASP A 1 100 ? 4.087 4.233 23.034 1.00 93.94 100 ASP A CA 1
ATOM 779 C C . ASP A 1 100 ? 5.520 4.592 22.623 1.00 93.94 100 ASP A C 1
ATOM 781 O O . ASP A 1 100 ? 6.368 4.872 23.472 1.00 93.94 100 ASP A O 1
ATOM 785 N N . GLU A 1 101 ? 5.837 4.551 21.327 1.00 91.25 101 GLU A N 1
ATOM 786 C CA . GLU A 1 101 ? 7.155 4.943 20.826 1.00 91.25 101 GLU A CA 1
ATOM 787 C C . GLU A 1 101 ? 7.382 6.451 20.955 1.00 91.25 101 GLU A C 1
ATOM 789 O O . GLU A 1 101 ? 8.437 6.869 21.436 1.00 91.25 101 GLU A O 1
ATOM 794 N N . CYS A 1 102 ? 6.379 7.269 20.624 1.00 84.06 102 CYS A N 1
ATOM 795 C CA . CYS A 1 102 ? 6.434 8.719 20.817 1.00 84.06 102 CYS A CA 1
ATOM 796 C C . CYS A 1 102 ? 6.695 9.079 22.286 1.00 84.06 102 CYS A C 1
ATOM 798 O O . CYS A 1 102 ? 7.478 9.981 22.567 1.00 84.06 102 CYS A O 1
ATOM 800 N N . SER A 1 103 ? 6.093 8.331 23.215 1.00 83.62 103 SER A N 1
ATOM 801 C CA . SER A 1 103 ? 6.271 8.526 24.659 1.00 83.62 103 SER A CA 1
ATOM 802 C C . SER A 1 103 ? 7.645 8.074 25.177 1.00 83.62 103 SER A C 1
ATOM 804 O O . SER A 1 103 ? 8.077 8.516 26.240 1.00 83.62 103 SER A O 1
ATOM 806 N N . ARG A 1 104 ? 8.341 7.187 24.451 1.00 82.62 104 ARG A N 1
ATOM 807 C CA . ARG A 1 104 ? 9.663 6.648 24.823 1.00 82.62 104 ARG A CA 1
ATOM 808 C C . ARG A 1 104 ? 10.841 7.421 24.239 1.00 82.62 104 ARG A C 1
ATOM 810 O O . ARG A 1 104 ? 11.960 7.227 24.713 1.00 82.62 104 ARG A O 1
ATOM 817 N N . ARG A 1 105 ? 10.636 8.266 23.224 1.00 74.25 105 ARG A N 1
ATOM 818 C CA . ARG A 1 105 ? 11.719 9.094 22.676 1.00 74.25 105 ARG A CA 1
ATOM 819 C C . ARG A 1 105 ? 12.068 10.202 23.681 1.00 74.25 105 ARG A C 1
ATOM 821 O O . ARG A 1 105 ? 11.207 11.036 23.957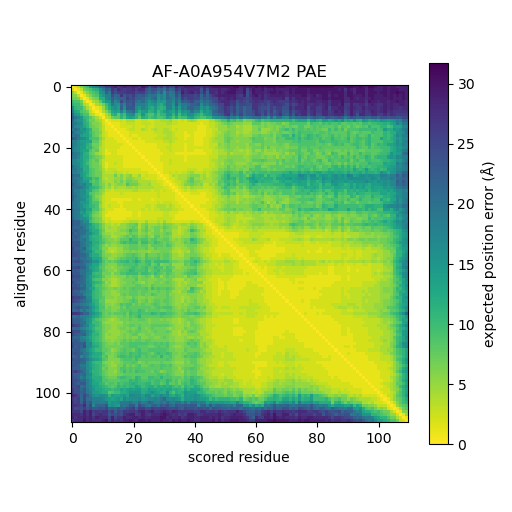 1.00 74.25 105 ARG A O 1
ATOM 828 N N . PRO A 1 106 ? 13.293 10.237 24.245 1.00 64.25 106 PRO A N 1
ATOM 829 C CA . PRO A 1 106 ? 13.705 11.362 25.071 1.00 64.25 106 PRO A CA 1
ATOM 830 C C . PRO A 1 106 ? 13.723 12.628 24.211 1.00 64.25 106 PRO A C 1
ATOM 832 O O . PRO A 1 106 ? 14.114 12.581 23.042 1.00 64.25 106 PRO A O 1
ATOM 835 N N . ASN A 1 107 ? 13.281 13.744 24.791 1.00 61.34 107 ASN A N 1
ATOM 836 C CA . ASN A 1 107 ? 13.325 15.058 24.161 1.00 61.34 107 ASN A CA 1
ATOM 837 C C . ASN A 1 107 ? 14.793 15.364 23.812 1.00 61.34 107 ASN A C 1
ATOM 839 O O . ASN A 1 107 ? 15.592 15.662 24.698 1.00 61.34 107 ASN A O 1
ATOM 843 N N . VAL A 1 108 ? 15.180 15.215 22.544 1.00 61.12 108 VAL A N 1
ATOM 844 C CA . VAL A 1 108 ? 16.466 15.719 22.054 1.00 61.12 108 VAL A CA 1
ATOM 845 C C . VAL A 1 108 ? 16.288 17.217 21.855 1.00 61.12 108 VAL A C 1
ATOM 847 O O . VAL A 1 108 ? 15.885 17.679 20.792 1.00 61.12 108 VAL A O 1
ATOM 850 N N . GLU A 1 109 ? 16.481 17.958 22.945 1.00 52.22 109 GLU A N 1
ATOM 851 C CA . GLU A 1 109 ? 16.552 19.416 22.929 1.00 52.22 109 GLU A CA 1
ATOM 852 C C . GLU A 1 109 ? 17.715 19.832 22.018 1.00 52.22 109 GLU A C 1
ATOM 854 O O . GLU A 1 109 ? 18.857 19.413 22.228 1.00 52.22 109 GLU A O 1
ATOM 859 N N . GLY A 1 110 ? 17.389 20.580 20.962 1.00 50.69 110 GLY A N 1
ATOM 860 C CA . GLY A 1 110 ? 18.340 21.246 20.071 1.00 50.69 110 GLY A CA 1
ATOM 861 C C . GLY A 1 110 ? 18.543 22.703 20.449 1.00 50.69 110 GLY A C 1
ATOM 862 O O . GLY A 1 110 ? 17.645 23.270 21.114 1.00 50.69 110 GLY A O 1
#

Solvent-accessible surface area (backbone atoms only — not comparable to full-atom values): 6679 Å² total; per-residue (Å²): 136,83,83,80,83,85,77,78,80,69,89,76,53,72,69,41,78,46,55,71,70,62,45,50,66,44,55,76,72,41,62,91,88,64,59,70,45,77,57,95,42,28,31,38,68,68,82,72,52,49,99,86,41,30,38,68,44,89,89,45,58,27,48,30,42,34,44,69,27,58,77,68,68,35,60,68,59,24,51,50,41,26,50,60,25,52,71,31,72,64,19,52,51,52,54,52,51,50,54,54,49,63,73,65,56,74,85,80,81,126

Mean predicted aligned error: 9.02 Å

Secondary structure (DSSP, 8-state):
----------S--TT-B--HHHHHHHHTTS-TT--EEEETTEEEE-PPP-TTSEEE-SSSTT-EEEHHHHHTT-HHHHHHHHHHHHTSHHHHHHHHHHHHHHHHS-----

Foldseek 3Di:
DDDDPPDDAAPADQFDFADPVVCVVRVVVHDPVWDWDQDPRTIHTDQAADPQCWGADPVQFLQIARNVCVVVVVVVVRVVSSVVRCPDPVVVVVVVVVVVVVVPDPPPDD

Nearest PDB structures (foldseek):
  8to0-assembly1_Fp  TM=2.549E-01  e=5.641E+00  Mus musculus

pLDDT: mean 86.53, std 16.15, range [32.31, 98.31]

Sequence (110 aa):
MTTEFTYQPPVLEPGDHLDQPTFHARYELMPETIKAELINGVVFEAVLPDVEGRYCSVVFPGLWLDGPALLALDGKKLIATLQLGIETREHAQFVSQLADECSRRPNVEG

Radius of gyration: 19.81 Å; Cα contacts (8 Å, |Δi|>4): 117; chains: 1; bounding box: 50×51×45 Å